Protein AF-A0A7R9IFU7-F1 (afdb_monomer)

Sequence (144 aa):
MFQNIRDIILANRFYVVQTTSIKFSQESARTFYQEHKNKFFYHRLVSFMTSGSVDVHILAREDAVTAWRVLMGPTKVYQAQFSDPNTIRDSPESAAREIALLFPTFDLHVWSQYQEPSFRDGKVELCLNTFVHKLLDTARTIKN

Organism: NCBI:txid61484

Foldseek 3Di:
DDDDVLNVCVVLPKAWAAKDKDADDLVNLCVLCVVCPPPPCSVVSSCVSNVDIDMDTDIDDDVVVVSVDVVVPDPPPDPPDPPDPPPPDDDPVNVVVVCCSVPVPDDPVCCVPPPNVQVVVVQWDQDPVRRHIDGNDPPPPDDD

Secondary structure (DSSP, 8-state):
----HHHHHHHTT-EEEEEEEE---HHHHHHHTGGGTTSTTHHHHHHHHHSS-EEEEEEE-TTHHHHHHHHH-S-TT-------TT-SS--HHHHHHHHHHH-TT--HHHIIIIIHHHHHTT-EEEETTTTEEEE--GGGS---

pLDDT: mean 73.49, std 17.22, range [29.0, 91.19]

InterPro domains:
  IPR034907 Nucleoside diphosphate kinase-like domain [PF00334] (4-89)
  IPR034907 Nucleoside diphosphate kinase-like domain [SM00562] (4-110)
  IPR036850 Nucleoside diphosphate kinase-like domain superfamily [G3DSA:3.30.70.141] (1-124)
  IPR036850 Nucleoside diphosphate kinase-like domain superfamily [SSF54919] (3-113)

Mean predicted aligned error: 10.73 Å

Structure (mmCIF, N/CA/C/O backbone):
data_AF-A0A7R9IFU7-F1
#
_entry.id   AF-A0A7R9IFU7-F1
#
loop_
_atom_site.group_PDB
_atom_site.id
_atom_site.type_symbol
_atom_site.label_atom_id
_atom_site.label_alt_id
_atom_site.label_comp_id
_atom_site.label_asym_id
_atom_site.label_entity_id
_atom_site.label_seq_id
_atom_site.pdbx_PDB_ins_code
_atom_site.Cartn_x
_atom_site.Cartn_y
_atom_site.Cartn_z
_atom_site.occupancy
_atom_site.B_iso_or_equiv
_atom_site.auth_seq_id
_atom_site.auth_comp_id
_atom_site.auth_asym_id
_atom_site.auth_atom_id
_atom_site.pdbx_PDB_model_num
ATOM 1 N N . MET A 1 1 ? -4.854 -25.091 2.558 1.00 38.72 1 MET A N 1
ATOM 2 C CA . MET A 1 1 ? -3.511 -24.522 2.790 1.00 38.72 1 MET A CA 1
ATOM 3 C C . MET A 1 1 ? -3.663 -23.016 2.659 1.00 38.72 1 MET A C 1
ATOM 5 O O . MET A 1 1 ? -4.048 -22.566 1.590 1.00 38.72 1 MET A O 1
ATOM 9 N N . PHE A 1 2 ? -3.554 -22.265 3.755 1.00 37.91 2 PHE A N 1
ATOM 10 C CA . PHE A 1 2 ? -3.748 -20.812 3.727 1.00 37.91 2 PHE A CA 1
ATOM 11 C C . PHE A 1 2 ? -2.630 -20.186 2.880 1.00 37.91 2 PHE A C 1
ATOM 13 O O . PHE A 1 2 ? -1.463 -20.337 3.228 1.00 37.91 2 PHE A O 1
ATOM 20 N N . GLN A 1 3 ? -2.968 -19.566 1.746 1.00 51.41 3 GLN A N 1
ATOM 21 C CA . GLN A 1 3 ? -1.991 -18.840 0.930 1.00 51.41 3 GLN A CA 1
ATOM 22 C C . GLN A 1 3 ? -1.534 -17.592 1.689 1.00 51.41 3 GLN A C 1
ATOM 24 O O . GLN A 1 3 ? -2.365 -16.855 2.224 1.00 51.41 3 GLN A O 1
ATOM 29 N N . ASN A 1 4 ? -0.222 -17.359 1.747 1.00 79.94 4 ASN A N 1
ATOM 30 C CA . ASN A 1 4 ? 0.317 -16.123 2.298 1.00 79.94 4 ASN A CA 1
ATOM 31 C C . ASN A 1 4 ? -0.032 -14.969 1.341 1.00 79.94 4 ASN A C 1
ATOM 33 O O . ASN A 1 4 ? 0.024 -15.126 0.123 1.00 79.94 4 ASN A O 1
ATOM 37 N N . ILE A 1 5 ? -0.369 -13.794 1.876 1.00 83.62 5 ILE A N 1
ATOM 38 C CA . ILE A 1 5 ? -0.647 -12.581 1.085 1.00 83.62 5 ILE A CA 1
ATOM 39 C C . ILE A 1 5 ? 0.514 -12.273 0.130 1.00 83.62 5 ILE A C 1
ATOM 41 O O . ILE A 1 5 ? 0.295 -11.870 -1.010 1.00 83.62 5 ILE A O 1
ATOM 45 N N . ARG A 1 6 ? 1.749 -12.539 0.566 1.00 86.50 6 ARG A N 1
ATOM 46 C CA . ARG A 1 6 ? 2.957 -12.393 -0.252 1.00 86.50 6 ARG A CA 1
ATOM 47 C C . ARG A 1 6 ? 2.937 -13.272 -1.504 1.00 86.50 6 ARG A C 1
ATOM 49 O O . ARG A 1 6 ? 3.276 -12.790 -2.580 1.00 86.50 6 ARG A O 1
ATOM 56 N N . ASP A 1 7 ? 2.463 -14.508 -1.394 1.00 86.75 7 ASP A N 1
ATOM 57 C CA . ASP A 1 7 ? 2.363 -15.420 -2.537 1.00 86.75 7 ASP A CA 1
ATOM 58 C C . ASP A 1 7 ? 1.289 -14.946 -3.521 1.00 86.75 7 ASP A C 1
ATOM 60 O O . ASP A 1 7 ? 1.489 -15.001 -4.732 1.00 86.75 7 ASP A O 1
ATOM 64 N N . ILE A 1 8 ? 0.173 -14.412 -3.008 1.00 87.31 8 ILE A N 1
ATOM 65 C CA . ILE A 1 8 ? -0.907 -13.843 -3.829 1.00 87.31 8 ILE A CA 1
ATOM 66 C C . ILE A 1 8 ? -0.401 -12.632 -4.619 1.00 87.31 8 ILE A C 1
ATOM 68 O O . ILE A 1 8 ? -0.687 -12.520 -5.812 1.00 87.31 8 ILE A O 1
ATOM 72 N N . ILE A 1 9 ? 0.366 -11.746 -3.980 1.00 89.81 9 ILE A N 1
ATOM 73 C CA . ILE A 1 9 ? 0.986 -10.578 -4.625 1.00 89.81 9 ILE A CA 1
ATOM 74 C C . ILE A 1 9 ? 1.861 -11.030 -5.803 1.00 89.81 9 ILE A C 1
ATOM 76 O O . ILE A 1 9 ? 1.669 -10.561 -6.929 1.00 89.81 9 ILE A O 1
ATOM 80 N N . LEU A 1 10 ? 2.769 -11.983 -5.569 1.00 88.88 10 LEU A N 1
ATOM 81 C CA . LEU A 1 10 ? 3.685 -12.473 -6.603 1.00 88.88 10 LEU A CA 1
ATOM 82 C C . LEU A 1 10 ? 2.955 -13.219 -7.727 1.00 88.88 10 LEU A C 1
ATOM 84 O O . LEU A 1 10 ? 3.211 -12.964 -8.904 1.00 88.88 10 LEU A O 1
ATOM 88 N N . ALA A 1 11 ? 1.997 -14.085 -7.388 1.00 89.00 11 ALA A N 1
ATOM 89 C CA . ALA A 1 11 ? 1.207 -14.835 -8.365 1.00 89.00 11 ALA A CA 1
ATOM 90 C C . ALA A 1 11 ? 0.396 -13.920 -9.300 1.00 89.00 11 ALA A C 1
ATOM 92 O O . ALA A 1 11 ? 0.152 -14.271 -10.453 1.00 89.00 11 ALA A O 1
ATOM 93 N N . ASN A 1 12 ? 0.018 -12.729 -8.827 1.00 88.31 12 ASN A N 1
ATOM 94 C CA . ASN A 1 12 ? -0.744 -11.742 -9.592 1.00 88.31 12 ASN A CA 1
ATOM 95 C C . ASN A 1 12 ? 0.118 -10.650 -10.239 1.00 88.31 12 ASN A C 1
ATOM 97 O O . ASN A 1 12 ? -0.420 -9.62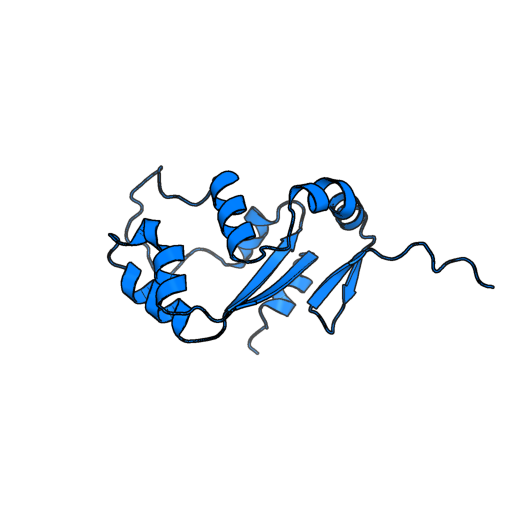7 -10.680 1.00 88.31 12 ASN A O 1
ATOM 101 N N . ARG A 1 13 ? 1.435 -10.884 -10.333 1.00 89.75 13 ARG A N 1
ATOM 102 C CA . ARG A 1 13 ? 2.402 -10.014 -11.022 1.00 89.75 13 ARG A CA 1
ATOM 103 C C . ARG A 1 13 ? 2.426 -8.587 -10.478 1.00 89.75 13 ARG A C 1
ATOM 105 O O . ARG A 1 13 ? 2.603 -7.632 -11.229 1.00 89.75 13 ARG A O 1
ATOM 112 N N . PHE A 1 14 ? 2.228 -8.439 -9.173 1.00 90.00 14 PHE A N 1
ATOM 113 C CA . PHE A 1 14 ? 2.526 -7.182 -8.508 1.00 90.00 14 PHE A CA 1
ATOM 114 C C . PHE A 1 14 ? 4.013 -7.112 -8.206 1.00 90.00 14 PHE A C 1
ATOM 116 O O . PHE A 1 14 ? 4.589 -8.023 -7.604 1.00 90.00 14 PHE A O 1
ATOM 123 N N . TYR A 1 15 ? 4.617 -5.991 -8.564 1.00 91.19 15 TYR A N 1
ATOM 124 C CA . TYR A 1 15 ? 5.909 -5.620 -8.035 1.00 91.19 15 TYR A CA 1
ATOM 125 C C . TYR A 1 15 ? 5.737 -5.038 -6.639 1.00 91.19 15 TYR A C 1
ATOM 127 O O . TYR A 1 15 ? 4.808 -4.283 -6.361 1.00 91.19 15 TYR A O 1
ATOM 135 N N . VAL A 1 16 ? 6.660 -5.382 -5.755 1.00 91.06 16 VAL A N 1
ATOM 136 C CA . VAL A 1 16 ? 6.705 -4.863 -4.387 1.00 91.06 16 VAL A CA 1
ATOM 137 C C . VAL A 1 16 ? 7.799 -3.817 -4.338 1.00 91.06 16 VAL A C 1
ATOM 139 O O . VAL A 1 16 ? 8.972 -4.169 -4.390 1.00 91.06 16 VAL A O 1
ATOM 142 N N . VAL A 1 17 ? 7.424 -2.546 -4.279 1.00 88.50 17 VAL A N 1
ATOM 143 C CA . VAL A 1 17 ? 8.362 -1.415 -4.294 1.00 88.50 17 VAL A CA 1
ATOM 144 C C . VAL A 1 17 ? 9.016 -1.237 -2.932 1.00 88.50 17 VAL A C 1
ATOM 146 O O . VAL A 1 17 ? 10.218 -1.013 -2.831 1.00 88.50 17 VAL A O 1
ATOM 149 N N . GLN A 1 18 ? 8.224 -1.358 -1.871 1.00 86.88 18 GLN A N 1
ATOM 150 C CA . GLN A 1 18 ? 8.713 -1.240 -0.509 1.00 86.88 18 GLN A CA 1
ATOM 151 C C . GLN A 1 18 ? 7.817 -2.024 0.438 1.00 86.88 18 GLN A C 1
ATOM 153 O O . GLN A 1 18 ? 6.611 -2.137 0.229 1.00 86.88 18 GLN A O 1
ATOM 158 N N . THR A 1 19 ? 8.423 -2.547 1.495 1.00 86.62 19 THR A N 1
ATOM 159 C CA . THR A 1 19 ? 7.737 -3.254 2.571 1.00 86.62 19 THR A CA 1
ATOM 160 C C . THR A 1 19 ? 8.210 -2.684 3.898 1.00 86.62 19 THR A C 1
ATOM 162 O O . THR A 1 19 ? 9.402 -2.428 4.071 1.00 86.62 19 THR A O 1
ATOM 165 N N . THR A 1 20 ? 7.294 -2.509 4.842 1.00 83.56 20 THR A N 1
ATOM 166 C CA . THR A 1 20 ? 7.613 -2.201 6.238 1.00 83.56 20 THR A CA 1
ATOM 167 C C . THR A 1 20 ? 6.652 -2.939 7.162 1.00 83.56 20 THR A C 1
ATOM 169 O O . THR A 1 20 ? 5.537 -3.268 6.765 1.00 83.56 20 THR A O 1
ATOM 172 N N . SER A 1 21 ? 7.082 -3.206 8.391 1.00 85.06 21 SER A N 1
ATOM 173 C CA . SER A 1 21 ? 6.211 -3.731 9.440 1.00 85.06 21 SER A CA 1
ATOM 174 C C . SER A 1 21 ? 6.118 -2.681 10.531 1.00 85.06 21 SER A C 1
ATOM 176 O O . SER A 1 21 ? 7.131 -2.278 11.105 1.00 85.06 21 SER A O 1
ATOM 178 N N . ILE A 1 22 ? 4.907 -2.204 10.787 1.00 83.44 22 ILE A N 1
ATOM 179 C CA . ILE A 1 22 ? 4.648 -1.152 11.765 1.00 83.44 22 ILE A CA 1
ATOM 180 C C . ILE A 1 22 ? 3.807 -1.696 12.903 1.00 83.44 22 ILE A C 1
ATOM 182 O O . ILE A 1 22 ? 2.893 -2.495 12.715 1.00 83.44 22 ILE A O 1
ATOM 186 N N . LYS A 1 23 ? 4.092 -1.222 14.110 1.00 85.88 23 LYS A N 1
ATOM 187 C CA . LYS A 1 23 ? 3.254 -1.474 15.274 1.00 85.88 23 LYS A CA 1
ATOM 188 C C . LYS A 1 23 ? 2.641 -0.155 15.701 1.00 85.88 23 LYS A C 1
ATOM 190 O O . LYS A 1 23 ? 3.341 0.716 16.216 1.00 85.88 23 LYS A O 1
ATOM 195 N N . PHE A 1 24 ? 1.344 0.002 15.468 1.00 81.94 24 PHE A N 1
ATOM 196 C CA . PHE A 1 24 ? 0.660 1.222 15.868 1.00 81.94 24 PHE A CA 1
ATOM 197 C C . PHE A 1 24 ? 0.571 1.307 17.390 1.00 81.94 24 PHE A C 1
ATOM 199 O O . PHE A 1 24 ? 0.075 0.395 18.055 1.00 81.94 24 PHE A O 1
ATOM 206 N N . SER A 1 25 ? 0.999 2.444 17.939 1.00 86.50 25 SER A N 1
ATOM 207 C CA . SER A 1 25 ? 0.562 2.846 19.271 1.00 86.50 25 SER A CA 1
ATOM 208 C C . SER A 1 25 ? -0.904 3.283 19.212 1.00 86.50 25 SER A C 1
ATOM 210 O O . SER A 1 25 ? -1.415 3.679 18.158 1.00 86.50 25 SER A O 1
ATOM 212 N N . GLN A 1 26 ? -1.592 3.244 20.351 1.00 84.75 26 GLN A N 1
ATOM 213 C CA . GLN A 1 26 ?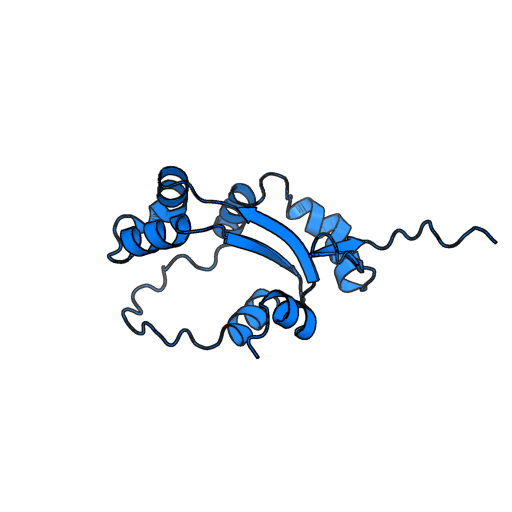 -2.980 3.693 20.418 1.00 84.75 26 GLN A CA 1
ATOM 214 C C . GLN A 1 26 ? -3.129 5.171 20.041 1.00 84.75 26 GLN A C 1
ATOM 216 O O . GLN A 1 26 ? -4.122 5.549 19.428 1.00 84.75 26 GLN A O 1
ATOM 221 N N . GLU A 1 27 ? -2.139 5.996 20.369 1.00 86.56 27 GLU A N 1
ATOM 222 C CA . GLU A 1 27 ? -2.111 7.408 20.003 1.00 86.56 27 GLU A CA 1
ATOM 223 C C . GLU A 1 27 ? -1.901 7.588 18.495 1.00 86.56 27 GLU A C 1
ATOM 225 O O . GLU A 1 27 ? -2.721 8.227 17.840 1.00 86.56 27 GLU A O 1
ATOM 230 N N . SER A 1 28 ? -0.895 6.925 17.916 1.00 82.94 28 SER A N 1
ATOM 231 C CA . SER A 1 28 ? -0.606 6.994 16.478 1.00 82.94 28 SER A CA 1
ATOM 232 C C . SER A 1 28 ? -1.783 6.505 15.628 1.00 82.94 28 SER A C 1
ATOM 234 O O . SER A 1 28 ? -2.120 7.139 14.633 1.00 82.94 28 SER A O 1
ATOM 236 N N . ALA A 1 29 ? -2.456 5.421 16.033 1.00 84.38 29 ALA A N 1
ATOM 237 C CA . ALA A 1 29 ? -3.649 4.930 15.340 1.00 84.38 29 ALA A CA 1
ATOM 238 C C . ALA A 1 29 ? -4.823 5.918 15.423 1.00 84.38 29 ALA A C 1
ATOM 240 O O . ALA A 1 29 ? -5.546 6.094 14.445 1.00 84.38 29 ALA A O 1
ATOM 241 N N . ARG A 1 30 ? -5.026 6.583 16.567 1.00 84.94 30 ARG A N 1
ATOM 242 C CA . ARG A 1 30 ? -6.082 7.600 16.717 1.00 84.94 30 ARG A CA 1
ATOM 243 C C . ARG A 1 30 ? -5.825 8.818 15.840 1.00 84.94 30 ARG A C 1
ATOM 245 O O . ARG A 1 30 ? -6.767 9.310 15.228 1.00 84.94 30 ARG A O 1
ATOM 252 N N . THR A 1 31 ? -4.577 9.275 15.765 1.00 84.44 31 THR A N 1
ATOM 253 C CA . THR A 1 31 ? -4.176 10.370 14.874 1.00 84.44 31 THR A CA 1
ATOM 254 C C . THR A 1 31 ? -4.365 9.972 13.413 1.00 84.44 31 THR A C 1
ATOM 256 O O . THR A 1 31 ? -4.963 10.722 12.650 1.00 84.44 31 THR A O 1
ATOM 259 N N . PHE A 1 32 ? -3.943 8.761 13.039 1.00 79.12 32 PHE A N 1
ATOM 260 C CA . PHE A 1 32 ? -4.099 8.247 11.676 1.00 79.12 32 PHE A CA 1
ATOM 261 C C . PHE A 1 32 ? -5.573 8.165 11.252 1.00 79.12 32 PHE A C 1
ATOM 263 O O . PHE A 1 32 ? -5.937 8.606 10.170 1.00 79.12 32 PHE A O 1
ATOM 270 N N . TYR A 1 33 ? -6.452 7.679 12.132 1.00 80.62 33 TYR A N 1
ATOM 271 C CA . TYR A 1 33 ? -7.890 7.572 11.8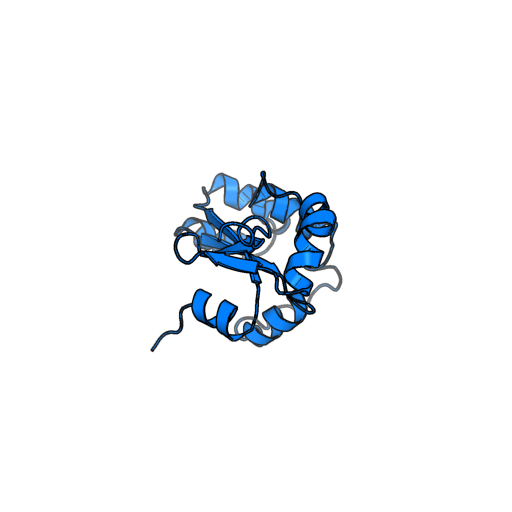62 1.00 80.62 33 TYR A CA 1
ATOM 272 C C . TYR A 1 33 ? -8.706 8.765 12.369 1.00 80.62 33 TYR A C 1
ATOM 274 O O . TYR A 1 33 ? -9.919 8.642 12.560 1.00 80.62 33 TYR A O 1
ATOM 282 N N . GLN A 1 34 ? -8.084 9.923 12.602 1.00 82.25 34 GLN A N 1
ATOM 283 C CA . GLN A 1 34 ? -8.764 11.079 13.188 1.00 82.25 34 GLN A CA 1
ATOM 284 C C . GLN A 1 34 ? -9.960 11.536 12.341 1.00 82.25 34 GLN A C 1
ATOM 286 O O . GLN A 1 34 ? -11.008 11.880 12.893 1.00 82.25 34 GLN A O 1
ATOM 291 N N . GLU A 1 35 ? -9.856 11.447 11.012 1.00 77.19 35 GLU A N 1
ATOM 292 C CA . GLU A 1 35 ? -10.949 11.734 10.067 1.00 77.19 35 GLU A CA 1
ATOM 293 C C . GLU A 1 35 ? -12.166 10.806 10.245 1.00 77.19 35 GLU A C 1
ATOM 295 O O . GLU A 1 35 ? -13.253 11.056 9.723 1.00 77.19 35 GLU A O 1
ATOM 300 N N . HIS A 1 36 ? -12.015 9.711 10.987 1.00 80.38 36 HIS A N 1
ATOM 301 C CA . HIS A 1 36 ? -13.075 8.756 11.291 1.00 80.38 36 HIS A CA 1
ATOM 302 C C . HIS A 1 36 ? -13.529 8.799 12.750 1.00 80.38 36 HIS A C 1
ATOM 304 O O . HIS A 1 36 ? -14.391 8.003 13.111 1.00 80.38 36 HIS A O 1
ATOM 310 N N . LYS A 1 37 ? -13.033 9.731 13.577 1.00 79.25 37 LYS A N 1
ATOM 311 C CA . LYS A 1 37 ? -13.321 9.803 15.023 1.00 79.25 37 LYS A CA 1
ATOM 312 C C . LYS A 1 37 ? -14.815 9.757 15.373 1.00 79.25 37 LYS A C 1
ATOM 314 O O . LYS A 1 37 ? -15.182 9.177 16.389 1.00 79.25 37 LYS A O 1
ATOM 319 N N . ASN A 1 38 ? -15.671 10.333 14.527 1.00 81.88 38 ASN A N 1
ATOM 320 C CA . ASN A 1 38 ? -17.119 10.404 14.755 1.00 81.88 38 ASN A CA 1
ATOM 321 C C . ASN A 1 38 ? -17.900 9.200 14.192 1.00 81.88 38 ASN A C 1
ATOM 323 O O . ASN A 1 38 ? -19.124 9.161 14.294 1.00 81.88 38 ASN A O 1
ATOM 327 N N . LYS A 1 39 ? -17.228 8.220 13.575 1.00 82.62 39 LYS A N 1
ATOM 328 C CA . LYS A 1 39 ? -17.876 7.034 12.999 1.00 82.62 39 LYS A CA 1
ATOM 329 C C . LYS A 1 39 ? -17.983 5.920 14.039 1.00 82.62 39 LYS A C 1
ATOM 331 O O . LYS A 1 39 ? -17.042 5.656 14.783 1.00 82.62 39 LYS A O 1
ATOM 336 N N . PHE A 1 40 ? -19.104 5.197 14.036 1.00 80.81 40 PHE A N 1
ATOM 337 C CA . PHE A 1 40 ? -19.406 4.141 15.017 1.00 80.81 40 PHE A CA 1
ATOM 338 C C . PHE A 1 40 ? -18.353 3.014 15.080 1.00 80.81 40 PHE A C 1
ATOM 340 O O . PHE A 1 40 ? -18.207 2.355 16.106 1.00 80.81 40 PHE A O 1
ATOM 347 N N . PHE A 1 41 ? -17.597 2.790 14.001 1.00 78.38 41 PHE A N 1
ATOM 348 C CA . PHE A 1 41 ? -16.559 1.757 13.922 1.00 78.38 41 PHE A CA 1
ATOM 349 C C . PHE A 1 41 ? -15.160 2.224 14.359 1.00 78.38 41 PHE A C 1
ATOM 351 O O . PHE A 1 41 ? -14.247 1.401 14.427 1.00 78.38 41 PHE A O 1
ATOM 358 N N . TYR A 1 42 ? -14.970 3.508 14.676 1.00 80.75 42 TYR A N 1
ATOM 359 C CA . TYR A 1 42 ? -13.660 4.105 14.965 1.00 80.75 42 TYR A CA 1
ATOM 360 C C . TYR A 1 42 ? -12.881 3.376 16.062 1.00 80.75 42 TYR A C 1
ATOM 362 O O . TYR A 1 42 ? -11.748 2.950 15.854 1.00 80.75 42 TYR A O 1
ATOM 370 N N . HIS A 1 43 ? -13.500 3.172 17.227 1.00 82.44 43 HIS A N 1
ATOM 371 C CA . HIS A 1 43 ? -12.832 2.530 18.359 1.00 82.44 43 HIS A CA 1
ATOM 372 C C . HIS A 1 43 ? -12.433 1.084 18.058 1.00 82.44 43 HIS A C 1
ATOM 374 O O . HIS A 1 43 ? -11.355 0.646 18.461 1.00 82.44 43 HIS A O 1
ATOM 380 N N . ARG A 1 44 ? -13.269 0.361 17.303 1.00 83.81 44 ARG A N 1
ATOM 381 C CA . ARG A 1 44 ? -12.972 -1.008 16.872 1.00 83.81 44 ARG A CA 1
ATOM 382 C C . ARG A 1 44 ? -11.804 -1.034 15.887 1.00 83.81 44 ARG A C 1
ATOM 384 O O . ARG A 1 44 ? -10.936 -1.890 16.020 1.00 83.81 44 ARG A O 1
ATOM 391 N N . LEU A 1 45 ? -11.758 -0.084 14.954 1.00 81.06 45 LEU A N 1
ATOM 392 C CA . LEU A 1 45 ? -10.678 0.052 13.978 1.00 81.06 45 LEU A CA 1
ATOM 393 C C . LEU A 1 45 ? -9.341 0.377 14.653 1.00 81.06 45 LEU A C 1
ATOM 395 O O . LEU A 1 45 ? -8.353 -0.305 14.404 1.00 81.06 45 LEU A O 1
ATOM 399 N N . VAL A 1 46 ? -9.325 1.351 15.568 1.00 83.62 46 VAL A N 1
ATOM 400 C CA . VAL A 1 46 ? -8.130 1.688 16.358 1.00 83.62 46 VAL A CA 1
ATOM 401 C C . VAL A 1 46 ? -7.666 0.476 17.162 1.00 83.62 46 VAL A C 1
ATOM 403 O O . VAL A 1 46 ? -6.497 0.118 17.091 1.00 83.62 46 VAL A O 1
ATOM 406 N N . SER A 1 47 ? -8.577 -0.193 17.879 1.00 84.00 47 SER A N 1
ATOM 407 C CA . SER A 1 47 ? -8.231 -1.369 18.686 1.00 84.00 47 SER A CA 1
ATOM 408 C C . SER A 1 47 ? -7.627 -2.490 17.841 1.00 84.00 47 SER A C 1
ATOM 410 O O . SER A 1 47 ? -6.646 -3.100 18.261 1.00 84.00 47 SER A O 1
ATOM 412 N N . PHE A 1 48 ? -8.191 -2.746 16.658 1.00 81.69 48 PHE A N 1
ATOM 413 C CA . PHE A 1 48 ? -7.697 -3.759 15.728 1.00 81.69 48 PHE A CA 1
ATOM 414 C C . PHE A 1 48 ? -6.303 -3.413 15.197 1.00 81.69 48 PHE A C 1
ATOM 416 O O . PHE A 1 48 ? -5.398 -4.238 15.222 1.00 81.69 48 PHE A O 1
ATOM 423 N N . MET A 1 49 ? -6.088 -2.165 14.788 1.00 82.31 49 MET A N 1
ATOM 424 C CA . MET A 1 49 ? -4.793 -1.732 14.256 1.00 82.31 49 MET A CA 1
ATOM 425 C C . MET A 1 49 ? -3.688 -1.722 15.319 1.00 82.31 49 MET A C 1
ATOM 427 O O . MET A 1 49 ? -2.513 -1.832 14.987 1.00 82.31 49 MET A O 1
ATOM 431 N N . THR A 1 50 ? -4.057 -1.632 16.599 1.00 86.62 50 THR A N 1
ATOM 432 C CA . THR A 1 50 ? -3.120 -1.690 17.732 1.00 86.62 50 THR A CA 1
ATOM 433 C C . THR A 1 50 ? -2.914 -3.095 18.302 1.00 86.62 50 THR A C 1
ATOM 435 O O . THR A 1 50 ? -2.050 -3.275 19.159 1.00 86.62 50 THR A O 1
ATOM 438 N N . SER A 1 51 ? -3.695 -4.099 17.877 1.00 85.38 51 SER A N 1
ATOM 439 C CA . SER A 1 51 ? -3.637 -5.441 18.481 1.00 85.38 51 SER A CA 1
ATOM 440 C C . SER A 1 51 ? -2.425 -6.264 18.044 1.00 85.38 51 SER A C 1
ATOM 44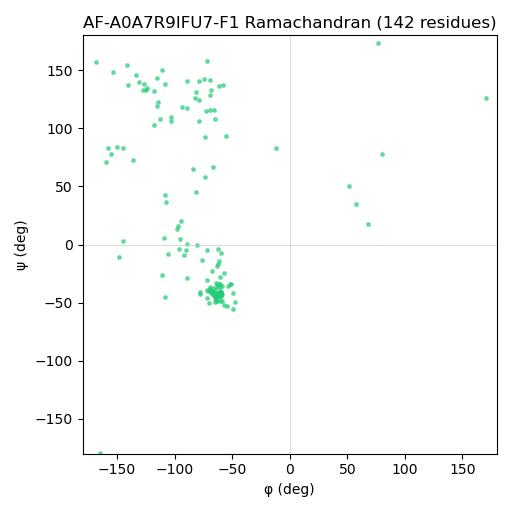2 O O . SER A 1 51 ? -2.135 -7.293 18.648 1.00 85.38 51 SER A O 1
ATOM 444 N N . GLY A 1 52 ? -1.711 -5.834 17.006 1.00 82.75 52 GLY A N 1
ATOM 445 C CA . GLY A 1 52 ? -0.556 -6.547 16.478 1.00 82.75 52 GLY A CA 1
ATOM 446 C C . GLY A 1 52 ? 0.292 -5.678 15.560 1.00 82.75 52 GLY A C 1
ATOM 447 O O . GLY A 1 52 ? 0.010 -4.498 15.358 1.00 82.75 52 GLY A O 1
ATOM 448 N N . SER A 1 53 ? 1.353 -6.276 15.026 1.00 83.25 53 SER A N 1
ATOM 449 C CA . SER A 1 53 ? 2.122 -5.664 13.944 1.00 83.25 53 SER A CA 1
ATOM 450 C C . SER A 1 53 ? 1.341 -5.761 12.637 1.00 83.25 53 SER A C 1
ATOM 452 O O . SER A 1 53 ? 0.677 -6.765 12.373 1.00 83.25 53 SER A O 1
ATOM 454 N N . VAL A 1 54 ? 1.436 -4.717 11.827 1.00 83.38 54 VAL A N 1
ATOM 455 C CA . VAL A 1 54 ? 0.807 -4.612 10.516 1.00 83.38 54 VAL A CA 1
ATOM 456 C C . VAL A 1 54 ? 1.911 -4.551 9.474 1.00 83.38 54 VAL A C 1
ATOM 458 O O . VAL A 1 54 ? 2.757 -3.658 9.514 1.00 83.38 54 VAL A O 1
ATOM 461 N N . ASP A 1 55 ? 1.885 -5.490 8.536 1.00 83.06 55 ASP A N 1
ATOM 462 C CA . ASP A 1 55 ? 2.744 -5.439 7.358 1.00 83.06 55 ASP A CA 1
ATOM 463 C C . ASP A 1 55 ? 2.111 -4.515 6.314 1.00 83.06 55 ASP A C 1
ATOM 465 O O . ASP A 1 55 ? 0.946 -4.668 5.938 1.00 83.06 55 ASP A O 1
ATOM 469 N N . VAL A 1 56 ? 2.890 -3.541 5.857 1.00 84.56 56 VAL A N 1
ATOM 470 C CA . VAL A 1 56 ? 2.493 -2.549 4.861 1.00 84.56 56 VAL A CA 1
ATOM 471 C C . VAL A 1 56 ? 3.386 -2.710 3.638 1.00 84.56 56 VAL A C 1
ATOM 473 O O . VAL A 1 56 ? 4.612 -2.773 3.748 1.00 84.5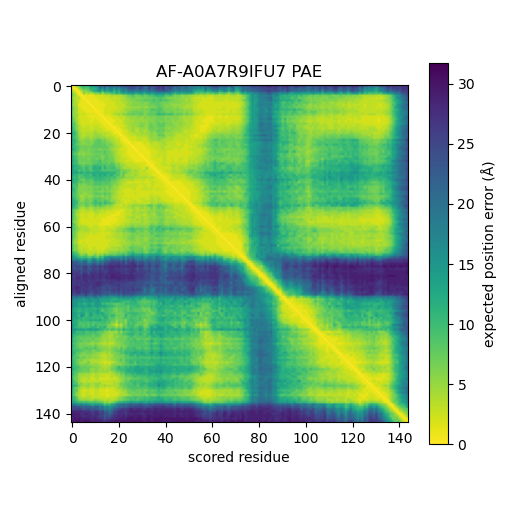6 56 VAL A O 1
ATOM 476 N N . HIS A 1 57 ? 2.762 -2.751 2.464 1.00 85.44 57 HIS A N 1
ATOM 477 C CA . HIS A 1 57 ? 3.435 -2.940 1.185 1.00 85.44 57 HIS A CA 1
ATOM 478 C C . HIS A 1 57 ? 3.039 -1.832 0.207 1.00 85.44 57 HIS A C 1
ATOM 480 O O . HIS A 1 57 ? 1.853 -1.564 0.025 1.00 85.44 57 HIS A O 1
ATOM 486 N N . ILE A 1 58 ? 4.025 -1.235 -0.461 1.00 86.06 58 ILE A N 1
ATOM 487 C CA . ILE A 1 58 ? 3.813 -0.415 -1.656 1.00 86.06 58 ILE A CA 1
ATOM 488 C C . ILE A 1 58 ? 3.889 -1.351 -2.857 1.00 86.06 58 ILE A C 1
ATOM 490 O O . ILE A 1 58 ? 4.924 -1.978 -3.101 1.00 86.06 58 ILE A O 1
ATOM 494 N N . LEU A 1 59 ? 2.784 -1.456 -3.591 1.00 87.88 59 LEU A N 1
ATOM 495 C CA . LEU A 1 59 ? 2.656 -2.337 -4.746 1.00 87.88 59 LEU A CA 1
ATOM 496 C C . LEU A 1 59 ? 2.621 -1.522 -6.040 1.00 87.88 59 LEU A C 1
ATOM 498 O O . LEU A 1 59 ? 1.934 -0.506 -6.114 1.00 87.88 59 LEU A O 1
ATOM 502 N N . ALA A 1 60 ? 3.316 -2.005 -7.065 1.00 86.94 60 ALA A N 1
ATOM 503 C CA . ALA A 1 60 ? 3.331 -1.427 -8.401 1.00 86.94 60 ALA A CA 1
ATOM 504 C C . ALA A 1 60 ? 2.942 -2.475 -9.447 1.00 86.94 60 ALA A C 1
ATOM 506 O O . ALA A 1 60 ? 3.416 -3.609 -9.435 1.00 86.94 60 ALA A O 1
ATOM 507 N N . ARG A 1 61 ? 2.046 -2.087 -10.347 1.00 85.94 61 ARG A N 1
ATOM 508 C CA . ARG A 1 61 ? 1.548 -2.853 -11.493 1.00 85.94 61 ARG A CA 1
ATOM 509 C C . ARG A 1 61 ? 0.769 -1.876 -12.371 1.00 85.94 61 ARG A C 1
ATOM 511 O O . ARG A 1 61 ? 0.288 -0.870 -11.857 1.00 85.94 61 ARG A O 1
ATOM 518 N N . GLU A 1 62 ? 0.617 -2.186 -13.655 1.00 82.12 62 GLU A N 1
ATOM 519 C CA . GLU A 1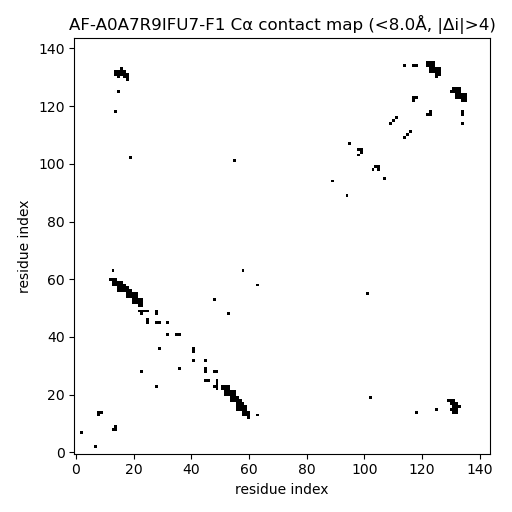 62 ? -0.120 -1.330 -14.586 1.00 82.12 62 GLU A CA 1
ATOM 520 C C . GLU A 1 62 ? -1.495 -0.909 -14.062 1.00 82.12 62 GLU A C 1
ATOM 522 O O . GLU A 1 62 ? -1.750 0.254 -13.891 1.00 82.12 62 GLU A O 1
ATOM 527 N N . ASP A 1 63 ? -2.384 -1.783 -13.679 1.00 82.19 63 ASP A N 1
ATOM 528 C CA . ASP A 1 63 ? -3.723 -1.453 -13.195 1.00 82.19 63 ASP A CA 1
ATOM 529 C C . ASP A 1 63 ? -3.829 -1.680 -11.679 1.00 82.19 63 ASP A C 1
ATOM 531 O O . ASP A 1 63 ? -4.851 -2.165 -11.188 1.00 82.19 63 ASP A O 1
ATOM 535 N N . ALA A 1 64 ? -2.751 -1.387 -10.934 1.00 80.25 64 ALA A N 1
ATOM 536 C CA . ALA A 1 64 ? -2.512 -1.893 -9.576 1.00 80.25 64 ALA A CA 1
ATOM 537 C C . ALA A 1 64 ? -3.718 -1.769 -8.633 1.00 80.25 64 ALA A C 1
ATOM 539 O O . ALA A 1 64 ? -4.102 -2.751 -7.999 1.00 80.25 64 ALA A O 1
ATOM 540 N N . VAL A 1 65 ? -4.338 -0.587 -8.560 1.00 77.19 65 VAL A N 1
ATOM 541 C CA . VAL A 1 65 ? -5.476 -0.332 -7.660 1.00 77.19 65 VAL A CA 1
ATOM 542 C C . VAL A 1 65 ? -6.674 -1.206 -8.028 1.00 77.19 65 VAL A C 1
ATOM 544 O O . VAL A 1 65 ? -7.254 -1.866 -7.164 1.00 77.19 65 VAL A O 1
ATOM 547 N N . THR A 1 66 ? -7.035 -1.244 -9.311 1.00 79.19 66 THR A N 1
ATOM 548 C CA . THR A 1 66 ? -8.167 -2.029 -9.816 1.00 79.19 66 THR A CA 1
ATOM 549 C C . THR A 1 66 ? -7.921 -3.520 -9.625 1.00 79.19 66 THR A C 1
ATOM 551 O O . THR A 1 66 ? -8.758 -4.212 -9.045 1.00 79.19 66 THR A O 1
ATOM 554 N N . ALA A 1 67 ? -6.751 -4.010 -10.036 1.00 81.75 67 ALA A N 1
ATOM 555 C CA . ALA A 1 67 ? -6.369 -5.408 -9.890 1.00 81.75 67 ALA A CA 1
ATOM 556 C C . ALA A 1 67 ? -6.362 -5.850 -8.418 1.00 81.75 67 ALA A C 1
ATOM 558 O O . ALA A 1 67 ? -6.881 -6.918 -8.088 1.00 81.75 67 ALA A O 1
ATOM 559 N N . TRP A 1 68 ? -5.839 -5.014 -7.515 1.00 82.81 68 TRP A N 1
ATOM 560 C CA . TRP A 1 68 ? -5.808 -5.318 -6.085 1.00 82.81 68 TRP A CA 1
ATOM 561 C C . TRP A 1 68 ? -7.217 -5.376 -5.486 1.00 82.81 68 TRP A C 1
ATOM 563 O O . TRP A 1 68 ? -7.534 -6.289 -4.723 1.00 82.81 68 TRP A O 1
ATOM 573 N N . ARG A 1 69 ? -8.104 -4.452 -5.881 1.00 79.56 69 ARG A N 1
ATOM 574 C CA . ARG A 1 69 ? -9.518 -4.453 -5.465 1.00 79.56 69 ARG A CA 1
ATOM 575 C C . ARG A 1 69 ? -10.248 -5.718 -5.920 1.00 79.56 69 ARG A C 1
ATOM 577 O O . ARG A 1 69 ? -10.991 -6.294 -5.130 1.00 79.56 69 ARG A O 1
ATOM 584 N N . VAL A 1 70 ? -10.012 -6.172 -7.151 1.00 81.94 70 VAL A N 1
ATOM 585 C CA . VAL A 1 70 ? -10.587 -7.428 -7.661 1.00 81.94 70 VAL A CA 1
ATOM 586 C C . VAL A 1 70 ? -10.097 -8.628 -6.846 1.00 81.94 70 VAL A C 1
ATOM 588 O O . VAL A 1 70 ? -10.903 -9.484 -6.486 1.00 81.94 70 VAL A O 1
ATOM 591 N N . LEU A 1 71 ? -8.808 -8.667 -6.493 1.00 80.81 71 LEU A N 1
ATOM 592 C CA . LEU A 1 71 ? -8.214 -9.764 -5.718 1.00 80.81 71 LEU A CA 1
ATOM 593 C C . LEU A 1 71 ? -8.680 -9.829 -4.267 1.00 80.81 71 LEU A C 1
ATOM 595 O O . LEU A 1 71 ? -8.883 -10.923 -3.747 1.00 80.81 71 LEU A O 1
ATOM 599 N N . MET A 1 72 ? -8.890 -8.680 -3.619 1.00 76.06 72 MET A N 1
ATOM 600 C CA . MET A 1 72 ? -9.507 -8.638 -2.287 1.00 76.06 72 MET A CA 1
ATOM 601 C C . MET A 1 72 ? -10.951 -9.164 -2.298 1.00 76.06 72 MET A C 1
ATOM 603 O O . MET A 1 72 ? -11.487 -9.531 -1.252 1.00 76.06 72 MET A O 1
ATOM 607 N N . GLY A 1 73 ? -11.571 -9.225 -3.479 1.00 64.06 73 GLY A N 1
ATOM 608 C CA . GLY A 1 73 ? -12.943 -9.653 -3.663 1.00 64.06 73 GLY A CA 1
ATOM 609 C C . GLY A 1 73 ? -13.957 -8.581 -3.252 1.00 64.06 73 GLY A C 1
ATOM 610 O O . GLY A 1 73 ? -13.610 -7.525 -2.711 1.00 64.06 73 GLY A O 1
ATOM 611 N N . PRO A 1 74 ? -15.254 -8.830 -3.509 1.00 54.88 74 PRO A N 1
ATOM 612 C CA . PRO A 1 74 ? -16.307 -7.947 -3.034 1.00 54.88 74 PRO A CA 1
ATOM 613 C C . PRO A 1 74 ? -16.218 -7.857 -1.511 1.00 54.88 74 PRO A C 1
ATOM 615 O O . PRO A 1 74 ? -16.039 -8.877 -0.846 1.00 54.88 74 PRO A O 1
ATOM 618 N N . THR A 1 75 ? -16.367 -6.654 -0.954 1.00 49.53 75 THR A N 1
ATOM 619 C CA . THR A 1 75 ? -16.337 -6.390 0.495 1.00 49.53 75 THR A CA 1
ATOM 620 C C . THR A 1 75 ? -17.551 -7.030 1.194 1.00 49.53 75 THR A C 1
ATOM 622 O O . THR A 1 75 ? -18.461 -6.359 1.674 1.00 49.53 75 THR A O 1
ATOM 625 N N . LYS A 1 76 ? -17.620 -8.363 1.219 1.00 40.19 76 LYS A N 1
ATOM 626 C CA . LYS A 1 76 ? -18.722 -9.165 1.760 1.00 40.19 76 LYS A CA 1
ATOM 627 C C . LYS A 1 76 ? -18.567 -9.343 3.270 1.00 40.19 76 LYS A C 1
ATOM 629 O O . LYS A 1 76 ? -18.399 -10.463 3.722 1.00 40.19 76 LYS A O 1
ATOM 634 N N . VAL A 1 77 ? -18.646 -8.256 4.048 1.00 35.56 77 VAL A N 1
ATOM 635 C CA . VAL A 1 77 ? -19.081 -8.348 5.465 1.00 35.56 77 VAL A CA 1
ATOM 636 C C . VAL A 1 77 ? -19.834 -7.108 5.984 1.00 35.56 77 VAL A C 1
ATOM 638 O O . VAL A 1 77 ? -20.459 -7.201 7.028 1.00 35.56 77 VAL A O 1
ATOM 641 N N . TYR A 1 78 ? -19.890 -5.968 5.286 1.00 33.75 78 TYR A N 1
ATOM 642 C CA . TYR A 1 78 ? -20.731 -4.842 5.732 1.00 33.75 78 TYR A CA 1
ATOM 643 C C . TYR A 1 78 ? -21.334 -4.078 4.547 1.00 33.75 78 TYR A C 1
ATOM 645 O O . TYR A 1 78 ? -20.867 -3.012 4.163 1.00 33.75 78 TYR A O 1
ATOM 653 N N . GLN A 1 79 ? -22.450 -4.588 4.019 1.00 34.91 79 GLN A N 1
ATOM 654 C CA . GLN A 1 79 ? -23.490 -3.741 3.421 1.00 34.91 79 GLN A CA 1
ATOM 655 C C . GLN A 1 79 ? -24.263 -3.018 4.541 1.00 34.91 79 GLN A C 1
ATOM 657 O O . GLN A 1 79 ? -25.472 -3.161 4.683 1.00 34.91 79 GLN A O 1
ATOM 662 N N . ALA A 1 80 ? -23.557 -2.252 5.371 1.00 29.00 80 ALA A N 1
ATOM 663 C CA . ALA A 1 80 ? -24.173 -1.234 6.205 1.00 29.00 80 ALA A CA 1
ATOM 664 C C . ALA A 1 80 ? -23.571 0.097 5.771 1.00 29.00 80 ALA A C 1
ATOM 666 O O . ALA A 1 80 ? -22.437 0.412 6.118 1.00 29.00 80 ALA A O 1
ATOM 667 N N . GLN A 1 81 ? -24.375 0.834 5.005 1.00 34.12 81 GLN A N 1
ATOM 668 C CA . GLN A 1 81 ? -24.178 2.229 4.622 1.00 34.12 81 GLN A CA 1
ATOM 669 C C . GLN A 1 81 ? -23.193 2.474 3.468 1.00 34.12 81 GLN A C 1
ATOM 671 O O . GLN A 1 81 ? -22.091 2.992 3.620 1.00 34.12 81 GLN A O 1
ATOM 676 N N . PHE A 1 82 ? -23.700 2.215 2.258 1.00 41.47 82 PHE A N 1
ATOM 677 C CA . PHE A 1 82 ? -23.618 3.225 1.203 1.00 41.47 82 PHE A CA 1
ATOM 678 C C . PHE A 1 82 ? -24.262 4.517 1.727 1.00 41.47 82 PHE A C 1
ATOM 680 O O . PHE A 1 82 ? -25.476 4.684 1.666 1.00 41.47 82 PHE A O 1
ATOM 687 N N . SER A 1 83 ? -23.459 5.411 2.282 1.00 35.25 83 SER A N 1
ATOM 688 C CA . SER A 1 83 ? -23.858 6.798 2.505 1.00 35.25 83 SER A CA 1
ATOM 689 C C . SER A 1 83 ? -22.599 7.644 2.552 1.00 35.25 83 SER A C 1
ATOM 691 O O . SER A 1 83 ? -22.060 7.891 3.625 1.00 35.25 83 SER A O 1
ATOM 693 N N . ASP A 1 84 ? -22.048 7.919 1.370 1.00 34.94 84 ASP A N 1
ATOM 694 C CA . ASP A 1 84 ? -21.733 9.272 0.894 1.00 34.94 84 ASP A CA 1
ATOM 695 C C . ASP A 1 84 ? -20.904 9.167 -0.399 1.00 34.94 84 ASP A C 1
ATOM 697 O O . ASP A 1 84 ? -19.838 8.547 -0.359 1.00 34.94 84 ASP A O 1
ATOM 701 N N . PRO A 1 85 ? -21.282 9.797 -1.526 1.00 39.03 85 PRO A N 1
ATOM 702 C CA . PRO A 1 85 ? -20.361 10.002 -2.652 1.00 39.03 85 PRO A CA 1
ATOM 703 C C . PRO A 1 85 ? -19.112 10.830 -2.270 1.00 39.03 85 PRO A C 1
ATOM 705 O O . PRO A 1 85 ? -18.165 10.885 -3.045 1.00 39.03 85 PRO A O 1
ATOM 708 N N . ASN A 1 86 ? -19.069 11.393 -1.053 1.00 36.41 86 ASN A N 1
ATOM 709 C CA . ASN A 1 86 ? -17.906 12.033 -0.429 1.00 36.41 86 ASN A CA 1
ATOM 710 C C . ASN A 1 86 ? -17.116 11.133 0.550 1.00 36.41 86 ASN A C 1
ATOM 712 O O . ASN A 1 86 ? -16.289 11.633 1.319 1.00 36.41 86 ASN A O 1
ATOM 716 N N . THR A 1 87 ? -17.327 9.810 0.574 1.00 32.69 87 THR A N 1
ATOM 717 C CA . THR A 1 87 ? -16.490 8.926 1.407 1.00 32.69 87 THR A CA 1
ATOM 718 C C . THR A 1 87 ? -15.088 8.748 0.814 1.00 32.69 87 THR A C 1
ATOM 720 O O . THR A 1 87 ? -14.832 7.866 0.006 1.00 32.69 87 THR A O 1
ATOM 723 N N . ILE A 1 88 ? -14.189 9.619 1.280 1.00 47.19 88 ILE A N 1
ATOM 724 C CA . ILE A 1 88 ? -12.718 9.563 1.371 1.00 47.19 88 ILE A CA 1
ATOM 725 C C . ILE A 1 88 ? -12.134 8.160 1.104 1.00 47.19 88 ILE A C 1
ATOM 727 O O . ILE A 1 88 ? -11.873 7.396 2.034 1.00 47.19 88 ILE A O 1
ATOM 731 N N . ARG A 1 89 ? -11.951 7.801 -0.170 1.00 44.81 89 ARG A N 1
ATOM 732 C CA . ARG A 1 89 ? -11.210 6.599 -0.594 1.00 44.81 89 ARG A CA 1
ATOM 733 C C . ARG A 1 89 ? -10.406 6.754 -1.889 1.00 44.81 89 ARG A C 1
ATOM 735 O O . ARG A 1 89 ? -9.810 5.774 -2.315 1.00 44.81 89 ARG A O 1
ATOM 742 N N . ASP A 1 90 ? -10.364 7.934 -2.504 1.00 50.12 90 ASP A N 1
AT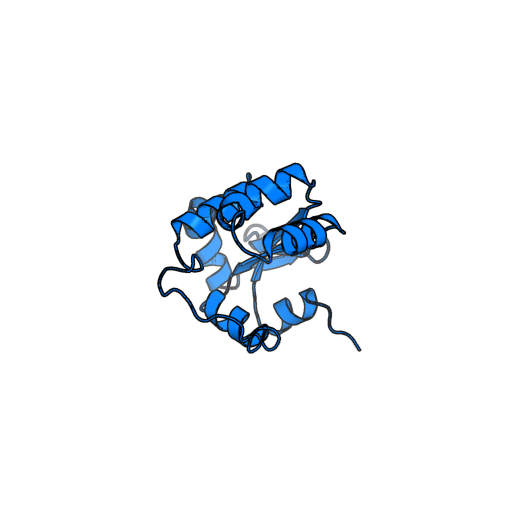OM 743 C CA . ASP A 1 90 ? -9.681 8.122 -3.794 1.00 50.12 90 ASP A CA 1
ATOM 744 C C . ASP A 1 90 ? -9.350 9.608 -4.039 1.00 50.12 90 ASP A C 1
ATOM 746 O O . ASP A 1 90 ? -9.957 10.263 -4.881 1.00 50.12 90 ASP A O 1
ATOM 750 N N . SER A 1 91 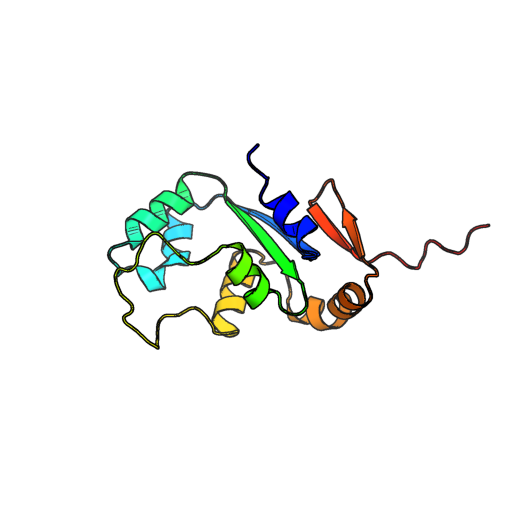? -8.389 10.176 -3.301 1.00 53.59 91 SER A N 1
ATOM 751 C CA . SER A 1 91 ? -7.680 11.364 -3.797 1.00 53.59 91 SER A CA 1
ATOM 752 C C . SER A 1 91 ? -6.166 11.138 -3.754 1.00 53.59 91 SER A C 1
ATOM 754 O O . SER A 1 91 ? -5.665 10.575 -2.771 1.00 53.59 91 SER A O 1
ATOM 756 N N . PRO A 1 92 ? -5.422 11.551 -4.799 1.00 58.88 92 PRO A N 1
ATOM 757 C CA . PRO A 1 92 ? -3.961 11.492 -4.808 1.00 58.88 92 PRO A CA 1
ATOM 758 C C . PRO A 1 92 ? -3.335 12.153 -3.574 1.00 58.88 92 PRO A C 1
ATOM 760 O O . PRO A 1 92 ? -2.334 11.668 -3.053 1.00 58.88 92 PRO A O 1
ATOM 763 N N . GLU A 1 93 ? -3.955 13.216 -3.057 1.00 59.12 93 GLU A N 1
ATOM 764 C CA . GLU A 1 93 ? -3.482 13.958 -1.888 1.00 59.12 93 GLU A CA 1
ATOM 765 C C . GLU A 1 93 ? -3.585 13.145 -0.592 1.00 59.12 93 GLU A C 1
ATOM 767 O O . GLU A 1 93 ? -2.669 13.175 0.232 1.00 59.12 93 GLU A O 1
ATOM 772 N N . SER A 1 94 ? -4.675 12.400 -0.384 1.00 58.59 94 SER A N 1
ATOM 773 C CA . SER A 1 94 ? -4.801 11.534 0.794 1.00 58.59 94 SER A CA 1
ATOM 774 C C . SER A 1 94 ? -3.872 10.328 0.697 1.00 58.59 94 SER A C 1
ATOM 776 O O . SER A 1 94 ? -3.193 10.022 1.676 1.00 58.59 94 SER A O 1
ATOM 778 N N . ALA A 1 95 ? -3.736 9.730 -0.491 1.00 60.91 95 ALA A N 1
ATOM 779 C CA . ALA A 1 95 ? -2.768 8.659 -0.721 1.00 60.91 95 ALA A CA 1
ATOM 780 C C . ALA A 1 95 ? -1.329 9.128 -0.439 1.00 60.91 95 ALA A C 1
ATOM 782 O O . ALA A 1 95 ? -0.582 8.440 0.252 1.00 60.91 95 ALA A O 1
ATOM 783 N N . ALA A 1 96 ? -0.951 10.328 -0.892 1.00 64.44 96 ALA A N 1
ATOM 784 C CA . ALA A 1 96 ? 0.368 10.900 -0.631 1.00 64.44 96 ALA A CA 1
ATOM 785 C C . ALA A 1 96 ? 0.626 11.135 0.869 1.00 64.44 96 ALA A C 1
ATOM 787 O O . ALA A 1 96 ? 1.712 10.822 1.358 1.00 64.44 96 ALA A O 1
ATOM 788 N N . ARG A 1 97 ? -0.366 11.636 1.620 1.00 65.06 97 ARG A N 1
ATOM 789 C CA . ARG A 1 97 ? -0.247 11.828 3.079 1.00 65.06 97 ARG A CA 1
ATOM 790 C C . ARG A 1 97 ? -0.098 10.505 3.825 1.00 65.06 97 ARG A C 1
ATOM 792 O O . ARG A 1 97 ? 0.752 10.400 4.703 1.00 65.06 97 ARG A O 1
ATOM 799 N N . GLU A 1 98 ? -0.892 9.500 3.471 1.00 66.88 98 GLU A N 1
ATOM 800 C CA . GLU A 1 98 ? -0.807 8.167 4.076 1.00 66.88 98 GLU A CA 1
ATOM 801 C C . GLU A 1 98 ? 0.532 7.491 3.760 1.00 66.88 98 GLU A C 1
ATOM 803 O O . GLU A 1 98 ? 1.172 6.949 4.661 1.00 66.88 98 GLU A O 1
ATOM 808 N N . ILE A 1 99 ? 1.005 7.586 2.513 1.00 67.88 99 ILE A N 1
ATOM 809 C CA . ILE A 1 99 ? 2.324 7.085 2.113 1.00 67.88 99 ILE A CA 1
ATOM 810 C C . ILE A 1 99 ? 3.426 7.790 2.906 1.00 67.88 99 ILE A C 1
ATOM 812 O O . ILE A 1 99 ? 4.286 7.107 3.446 1.00 67.88 99 ILE A O 1
ATOM 816 N N . ALA A 1 100 ? 3.381 9.116 3.059 1.00 67.50 100 ALA A N 1
ATOM 817 C CA . ALA A 1 100 ? 4.375 9.853 3.843 1.00 67.50 100 ALA A CA 1
ATOM 818 C C . ALA A 1 100 ? 4.357 9.480 5.339 1.00 67.50 100 ALA A C 1
ATOM 820 O O . ALA A 1 100 ? 5.402 9.461 5.987 1.00 67.50 100 ALA A O 1
ATOM 821 N N . LEU A 1 101 ? 3.187 9.154 5.896 1.00 66.06 101 LEU A N 1
ATOM 822 C CA . LEU A 1 101 ? 3.056 8.704 7.286 1.00 66.06 101 LEU A CA 1
ATOM 823 C C . LEU A 1 101 ? 3.603 7.285 7.498 1.00 66.06 101 LEU A C 1
ATOM 825 O O . LEU A 1 101 ? 4.207 7.010 8.534 1.00 66.06 101 LEU A O 1
ATOM 829 N N . LEU A 1 102 ? 3.380 6.382 6.542 1.00 68.69 102 LEU A N 1
ATOM 830 C CA . LEU A 1 102 ? 3.760 4.966 6.646 1.00 68.69 102 LEU A CA 1
ATOM 831 C C . LEU A 1 102 ? 5.184 4.697 6.135 1.00 68.69 102 LEU A C 1
ATOM 833 O O . LEU A 1 102 ? 5.863 3.790 6.616 1.00 68.69 102 LEU A O 1
ATOM 837 N N . PHE A 1 103 ? 5.644 5.509 5.188 1.00 71.38 103 PHE A N 1
ATOM 838 C CA . PHE A 1 103 ? 6.945 5.448 4.537 1.00 71.38 103 PHE A CA 1
ATOM 839 C C . PHE A 1 103 ? 7.539 6.861 4.436 1.00 71.38 103 PHE A C 1
ATOM 841 O O . PHE A 1 103 ? 7.633 7.423 3.346 1.00 71.38 103 PHE A O 1
ATOM 848 N N . PRO A 1 104 ? 7.998 7.446 5.554 1.00 70.81 104 PRO A N 1
ATOM 849 C CA . PRO A 1 104 ? 8.544 8.807 5.566 1.00 70.81 104 PRO A CA 1
ATOM 850 C C . PRO A 1 104 ? 9.799 8.974 4.697 1.00 70.81 104 PRO A C 1
ATOM 852 O O . PRO A 1 104 ? 10.181 10.092 4.371 1.00 70.81 104 PRO A O 1
ATOM 855 N N . THR A 1 105 ? 10.453 7.871 4.326 1.00 72.56 105 THR A N 1
ATOM 856 C CA . THR A 1 105 ? 11.622 7.855 3.439 1.00 72.56 105 THR A CA 1
ATOM 857 C C . THR A 1 105 ? 11.277 7.571 1.976 1.00 72.56 105 THR A C 1
ATOM 859 O O . THR A 1 105 ? 12.182 7.573 1.143 1.00 72.56 105 THR A O 1
ATOM 862 N N . PHE A 1 106 ? 10.010 7.298 1.649 1.00 76.88 106 PHE A N 1
ATOM 863 C CA . PHE A 1 106 ? 9.589 6.994 0.286 1.00 76.88 106 PHE A CA 1
ATOM 864 C C . PHE A 1 106 ? 9.103 8.250 -0.429 1.00 76.88 106 PHE A C 1
ATOM 866 O O . PHE A 1 106 ? 8.108 8.861 -0.043 1.00 76.88 106 PHE A O 1
ATOM 873 N N . ASP A 1 107 ? 9.790 8.596 -1.513 1.00 75.75 107 ASP A N 1
ATOM 874 C CA . ASP A 1 107 ? 9.410 9.696 -2.387 1.00 75.75 107 ASP A CA 1
ATOM 875 C C . ASP A 1 107 ? 8.769 9.143 -3.667 1.00 75.75 107 ASP A C 1
ATOM 877 O O . ASP A 1 107 ? 9.431 8.543 -4.522 1.00 75.75 107 ASP A O 1
ATOM 881 N N . LEU A 1 108 ? 7.455 9.350 -3.790 1.00 75.25 108 LEU A N 1
ATOM 882 C CA . LEU A 1 108 ? 6.671 8.882 -4.931 1.00 75.25 108 LEU A CA 1
ATOM 883 C C . LEU A 1 108 ? 7.114 9.532 -6.250 1.00 75.25 108 LEU A C 1
ATOM 885 O O . LEU A 1 108 ? 7.072 8.884 -7.296 1.00 75.25 108 LEU A O 1
ATOM 889 N N . HIS A 1 109 ? 7.539 10.796 -6.221 1.00 77.06 109 HIS A N 1
ATOM 890 C CA . HIS A 1 109 ? 7.953 11.523 -7.416 1.00 77.06 109 HIS A CA 1
ATOM 891 C C . HIS A 1 109 ? 9.295 10.997 -7.931 1.00 77.06 109 HIS A C 1
ATOM 893 O O . HIS A 1 109 ? 9.422 10.689 -9.118 1.00 77.06 109 HIS A O 1
ATOM 899 N N . VAL A 1 110 ? 10.271 10.807 -7.039 1.00 80.75 110 VAL A N 1
ATOM 900 C CA . VAL A 1 110 ? 11.562 10.187 -7.382 1.00 80.75 110 VAL A CA 1
ATOM 901 C C . VAL A 1 110 ? 11.353 8.770 -7.912 1.00 80.75 110 VAL A C 1
ATOM 903 O O . VAL A 1 110 ? 11.936 8.395 -8.931 1.00 80.75 110 VAL A O 1
ATOM 906 N N . TRP A 1 111 ? 10.493 7.984 -7.262 1.00 82.12 111 TRP A N 1
ATOM 907 C CA . TRP A 1 111 ? 10.192 6.634 -7.726 1.00 82.12 111 TRP A CA 1
ATOM 908 C C . TRP A 1 111 ? 9.580 6.641 -9.135 1.00 82.12 111 TRP A C 1
ATOM 910 O O . TRP A 1 111 ? 10.070 5.931 -10.014 1.00 82.12 111 TRP A O 1
ATOM 920 N N . SER A 1 112 ? 8.576 7.488 -9.371 1.00 77.88 112 SER A N 1
ATOM 921 C CA . SER A 1 112 ? 7.891 7.615 -10.664 1.00 77.88 112 SER A CA 1
ATOM 922 C C . SER A 1 112 ? 8.833 8.040 -11.796 1.00 77.88 112 SER A C 1
ATOM 924 O O . SER A 1 112 ? 8.769 7.505 -12.897 1.00 77.88 112 SER A O 1
ATOM 926 N N . GLN A 1 113 ? 9.759 8.965 -11.534 1.00 78.62 113 GLN A N 1
ATOM 927 C CA . GLN A 1 113 ? 10.660 9.469 -12.572 1.00 78.62 113 GLN A CA 1
ATOM 928 C C . GLN A 1 113 ? 11.811 8.518 -12.911 1.00 78.62 113 GLN A C 1
ATOM 930 O O . GLN A 1 113 ? 12.171 8.392 -14.080 1.00 78.62 113 GLN A O 1
ATOM 935 N N . TYR A 1 114 ? 12.413 7.876 -11.907 1.00 81.62 114 TYR A N 1
ATOM 936 C CA . TYR A 1 114 ? 13.692 7.178 -12.091 1.00 81.62 114 TYR A CA 1
ATOM 937 C C . TYR A 1 114 ? 13.588 5.658 -11.995 1.00 81.62 114 TYR A C 1
ATOM 939 O O . TYR A 1 114 ? 14.423 4.953 -12.561 1.00 81.62 114 TYR A O 1
ATOM 947 N N . GLN A 1 115 ? 12.597 5.136 -11.272 1.00 81.00 115 GLN A N 1
ATOM 948 C CA . GLN A 1 115 ? 12.497 3.704 -10.992 1.00 81.00 115 GLN A CA 1
ATOM 949 C C . GLN A 1 115 ? 11.355 3.059 -11.772 1.00 81.00 115 GLN A C 1
ATOM 951 O O . GLN A 1 115 ? 11.571 2.024 -12.396 1.00 81.00 115 GLN A O 1
ATOM 956 N N . GLU A 1 116 ? 10.179 3.684 -11.807 1.00 83.56 116 GLU A N 1
ATOM 957 C CA . GLU A 1 116 ? 8.973 3.165 -12.467 1.00 83.56 116 GLU A CA 1
ATOM 958 C C . GLU A 1 116 ? 9.194 2.679 -13.914 1.00 83.56 116 GLU A C 1
ATOM 960 O O . GLU A 1 116 ? 8.763 1.558 -14.210 1.00 83.56 116 GLU A O 1
ATOM 965 N N . PRO A 1 117 ? 9.965 3.378 -14.779 1.00 84.69 117 PRO A N 1
ATOM 966 C CA . PRO A 1 117 ? 10.239 2.887 -16.131 1.00 84.69 117 PRO A CA 1
ATOM 967 C C . PRO A 1 117 ? 10.960 1.532 -16.147 1.00 84.69 117 PRO A C 1
ATOM 969 O O . PRO A 1 117 ? 10.666 0.666 -16.967 1.00 84.69 117 PRO A O 1
ATOM 972 N N . SER A 1 118 ? 11.867 1.299 -15.195 1.00 84.44 118 SER A N 1
ATOM 973 C CA . SER A 1 118 ? 12.588 0.026 -15.081 1.00 84.44 118 SER A CA 1
ATOM 974 C C . SER A 1 118 ? 11.689 -1.109 -14.581 1.00 84.44 118 SER A C 1
ATOM 976 O O . SER A 1 118 ? 11.887 -2.262 -14.966 1.00 84.44 118 SER A O 1
ATOM 978 N N . PHE A 1 119 ? 10.682 -0.796 -13.758 1.00 84.56 119 PHE A N 1
ATOM 979 C CA . PHE A 1 119 ? 9.653 -1.754 -13.343 1.00 84.56 119 PHE A CA 1
ATOM 980 C C . PHE A 1 119 ? 8.741 -2.131 -14.519 1.00 84.56 119 PHE A C 1
ATOM 982 O O . PHE A 1 119 ? 8.409 -3.308 -14.674 1.00 84.56 119 PHE A O 1
ATOM 989 N N . ARG A 1 120 ? 8.380 -1.168 -15.382 1.00 83.25 120 ARG A N 1
ATOM 990 C CA . ARG A 1 120 ? 7.635 -1.447 -16.625 1.00 83.25 120 ARG A CA 1
ATOM 991 C C . ARG A 1 120 ? 8.420 -2.338 -17.580 1.00 83.25 120 ARG A C 1
ATOM 993 O O . ARG A 1 120 ? 7.864 -3.297 -18.105 1.00 83.25 120 ARG A O 1
ATOM 1000 N N . ASP A 1 121 ? 9.710 -2.062 -17.743 1.00 84.25 121 ASP A N 1
ATOM 1001 C CA . ASP A 1 121 ? 10.617 -2.839 -18.596 1.00 84.25 121 ASP A CA 1
ATOM 1002 C C . ASP A 1 121 ? 10.961 -4.229 -18.022 1.00 84.25 121 ASP A C 1
ATOM 1004 O O . ASP A 1 121 ? 11.685 -4.997 -18.657 1.00 84.25 121 ASP A O 1
ATOM 1008 N N . GLY A 1 122 ? 10.504 -4.557 -16.807 1.00 82.12 122 GLY A N 1
ATOM 1009 C CA . GLY A 1 122 ? 10.822 -5.820 -16.135 1.00 82.12 122 GLY A CA 1
ATOM 1010 C C . GLY A 1 122 ? 12.290 -5.951 -15.717 1.00 82.12 122 GLY A C 1
ATOM 1011 O O . GLY A 1 122 ? 12.749 -7.052 -15.419 1.00 82.12 122 GLY A O 1
ATOM 1012 N N . LYS A 1 123 ? 13.042 -4.845 -15.659 1.00 87.44 123 LYS A N 1
ATOM 1013 C CA . LYS A 1 123 ? 14.456 -4.801 -15.242 1.00 87.44 123 LYS A CA 1
ATOM 1014 C C . LYS A 1 123 ? 14.588 -4.786 -13.717 1.00 87.44 123 LYS A C 1
ATOM 1016 O O . LYS A 1 123 ? 15.331 -3.986 -13.148 1.00 87.44 123 LYS A O 1
ATOM 1021 N N . VAL A 1 124 ? 13.830 -5.647 -13.048 1.00 88.88 124 VAL A N 1
ATOM 1022 C CA . VAL A 1 124 ? 13.751 -5.715 -11.589 1.00 88.88 124 VAL A CA 1
ATOM 1023 C C . VAL A 1 124 ? 13.849 -7.151 -11.099 1.00 88.88 124 VAL A C 1
ATOM 1025 O O . VAL A 1 124 ? 13.344 -8.071 -11.734 1.00 88.88 124 VAL A O 1
ATOM 1028 N N . GLU A 1 125 ? 14.471 -7.340 -9.941 1.00 90.25 125 GLU A N 1
ATOM 1029 C CA . GLU A 1 125 ? 14.605 -8.638 -9.283 1.00 90.25 125 GLU A CA 1
ATOM 1030 C C . GLU A 1 125 ? 14.030 -8.584 -7.867 1.00 90.25 125 GLU A C 1
ATOM 1032 O O . GLU A 1 125 ? 14.294 -7.652 -7.101 1.00 90.25 125 GLU A O 1
ATOM 1037 N N . LEU A 1 126 ? 13.238 -9.596 -7.502 1.00 87.69 126 LEU A N 1
ATOM 1038 C CA . LEU A 1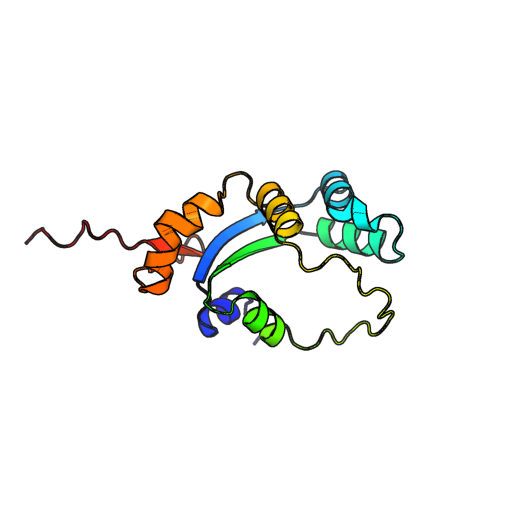 126 ? 12.716 -9.741 -6.148 1.00 87.69 126 LEU A CA 1
ATOM 1039 C C . LEU A 1 126 ? 13.832 -10.180 -5.194 1.00 87.69 126 LEU A C 1
ATOM 1041 O O . LEU A 1 126 ? 14.307 -11.313 -5.236 1.00 87.69 126 LEU A O 1
ATOM 1045 N N . CYS A 1 127 ? 14.173 -9.322 -4.239 1.00 86.94 127 CYS A N 1
ATOM 1046 C CA . CYS A 1 127 ? 15.026 -9.701 -3.124 1.00 86.94 127 CYS A CA 1
ATOM 1047 C C . CYS A 1 127 ? 14.199 -10.472 -2.083 1.00 86.94 127 CYS A C 1
ATOM 1049 O O . CYS A 1 127 ? 13.413 -9.875 -1.345 1.00 86.94 127 CYS A O 1
ATOM 1051 N N . LEU A 1 128 ? 14.383 -11.794 -2.005 1.00 81.56 128 LEU A N 1
ATOM 1052 C CA . LEU A 1 128 ? 13.615 -12.675 -1.111 1.00 81.56 128 LEU A CA 1
ATOM 1053 C C . LEU A 1 128 ? 13.794 -12.335 0.377 1.00 81.56 128 LEU A C 1
ATOM 1055 O O . LEU A 1 128 ? 12.843 -12.442 1.146 1.00 81.56 128 LEU A O 1
ATOM 1059 N N . ASN A 1 129 ? 14.980 -11.870 0.782 1.00 80.94 129 ASN A N 1
ATOM 1060 C CA . ASN A 1 129 ? 15.264 -11.505 2.173 1.00 80.94 129 ASN A CA 1
ATOM 1061 C C . ASN A 1 129 ? 14.462 -10.287 2.646 1.00 80.94 129 ASN A C 1
ATOM 1063 O O . ASN A 1 129 ? 14.050 -10.240 3.801 1.00 80.94 129 ASN A O 1
ATOM 1067 N N . THR A 1 130 ? 14.256 -9.299 1.772 1.00 82.69 130 THR A N 1
ATOM 1068 C CA . THR A 1 130 ? 13.559 -8.049 2.121 1.00 82.69 130 THR A CA 1
ATOM 1069 C C . THR A 1 130 ? 12.144 -7.977 1.562 1.00 82.69 130 THR A C 1
ATOM 1071 O O . THR A 1 130 ? 11.412 -7.054 1.900 1.00 82.69 130 THR A O 1
ATOM 1074 N N . PHE A 1 131 ? 11.756 -8.927 0.708 1.00 87.62 131 PHE A N 1
ATOM 1075 C CA . PHE A 1 131 ? 10.488 -8.942 -0.016 1.00 87.62 131 PHE A CA 1
ATOM 1076 C C . PHE A 1 131 ? 10.221 -7.621 -0.761 1.00 87.62 131 PHE A C 1
ATOM 1078 O O . PHE A 1 131 ? 9.180 -6.987 -0.606 1.00 87.62 131 PHE A O 1
ATOM 1085 N N . VAL A 1 132 ? 11.218 -7.175 -1.529 1.00 88.69 132 VAL A N 1
ATOM 1086 C CA . VAL A 1 132 ? 11.188 -5.932 -2.316 1.00 88.69 132 VAL A CA 1
ATOM 1087 C C . VAL A 1 132 ? 11.859 -6.181 -3.663 1.00 88.69 132 VAL A C 1
ATOM 1089 O O . VAL A 1 132 ? 12.911 -6.818 -3.714 1.00 88.69 132 VAL A O 1
ATOM 1092 N N . HIS A 1 133 ? 11.260 -5.675 -4.736 1.00 89.75 133 HIS A N 1
ATOM 1093 C CA . HIS A 1 133 ? 11.842 -5.652 -6.070 1.00 89.75 133 HIS A CA 1
ATOM 1094 C C . HIS A 1 133 ? 12.853 -4.514 -6.171 1.00 89.75 133 HIS A C 1
ATOM 1096 O O . HIS A 1 133 ? 12.535 -3.358 -5.896 1.00 89.75 133 HIS A O 1
ATOM 1102 N N . LYS A 1 134 ? 14.079 -4.854 -6.554 1.00 87.25 134 LYS A N 1
ATOM 1103 C CA . LYS A 1 134 ? 15.177 -3.908 -6.751 1.00 87.25 134 LYS A CA 1
ATOM 1104 C C . LYS A 1 134 ? 15.509 -3.823 -8.230 1.00 87.25 134 LYS A C 1
ATOM 1106 O O . LYS A 1 134 ? 15.343 -4.802 -8.953 1.00 87.25 134 LYS A O 1
ATOM 1111 N N . LEU A 1 135 ? 15.982 -2.660 -8.663 1.00 86.06 135 LEU A N 1
ATOM 1112 C CA . LEU A 1 135 ? 16.469 -2.486 -10.026 1.00 86.06 135 LEU A CA 1
ATOM 1113 C C . LEU A 1 135 ? 17.657 -3.421 -10.268 1.00 86.06 135 LEU A C 1
ATOM 1115 O O . LEU A 1 135 ? 18.537 -3.547 -9.414 1.00 86.06 135 LEU A O 1
ATOM 1119 N N . LEU A 1 136 ? 17.670 -4.076 -11.425 1.00 82.25 136 LEU A N 1
ATOM 1120 C CA . LEU A 1 136 ? 18.827 -4.832 -11.877 1.00 82.25 136 LEU A CA 1
ATOM 1121 C C . LEU A 1 136 ? 19.942 -3.840 -12.219 1.00 82.25 136 LEU A C 1
ATOM 1123 O O . LEU A 1 136 ? 19.806 -3.043 -13.146 1.00 82.25 136 LEU A O 1
ATOM 1127 N N . ASP A 1 137 ? 21.047 -3.887 -11.477 1.00 63.00 137 ASP A N 1
ATOM 1128 C CA . ASP A 1 137 ? 22.240 -3.116 -11.820 1.00 63.00 137 ASP A CA 1
ATOM 1129 C C . ASP A 1 137 ? 22.798 -3.623 -13.156 1.00 63.00 137 ASP A C 1
ATOM 1131 O O . ASP A 1 137 ? 23.411 -4.692 -13.241 1.00 63.00 137 ASP A O 1
ATOM 1135 N N . THR A 1 138 ? 22.646 -2.825 -14.213 1.00 54.84 138 THR A N 1
ATOM 1136 C CA . THR A 1 138 ? 23.216 -3.095 -15.545 1.00 54.84 138 THR A CA 1
ATOM 1137 C C . THR A 1 138 ? 24.758 -3.142 -15.542 1.00 54.84 138 THR A C 1
ATOM 1139 O O . THR A 1 138 ? 25.376 -3.448 -16.558 1.00 54.84 138 THR A O 1
ATOM 1142 N N . ALA A 1 139 ? 25.411 -2.867 -14.406 1.00 47.94 139 ALA A N 1
ATOM 1143 C CA . ALA A 1 139 ? 26.866 -2.803 -14.256 1.00 47.94 139 ALA A CA 1
ATOM 1144 C C . ALA A 1 139 ? 27.574 -4.168 -14.099 1.00 47.94 139 ALA A C 1
ATOM 1146 O O . ALA A 1 139 ? 28.798 -4.202 -13.975 1.00 47.94 139 ALA A O 1
ATOM 1147 N N . ARG A 1 140 ? 26.857 -5.303 -14.106 1.00 46.16 140 ARG A N 1
ATOM 1148 C CA . ARG A 1 140 ? 27.470 -6.642 -13.946 1.00 46.16 140 ARG A CA 1
ATOM 1149 C C . ARG A 1 140 ? 27.793 -7.399 -15.238 1.00 46.16 140 ARG A C 1
ATOM 1151 O O . ARG A 1 140 ? 28.303 -8.512 -15.154 1.00 46.16 140 ARG A O 1
ATOM 1158 N N . THR A 1 141 ? 27.609 -6.792 -16.409 1.00 42.03 141 THR A N 1
ATOM 1159 C CA . THR A 1 141 ? 27.872 -7.451 -17.704 1.00 42.03 141 THR A CA 1
ATOM 1160 C C . THR A 1 141 ? 29.112 -6.908 -18.416 1.00 42.03 141 THR A C 1
ATOM 1162 O O . THR A 1 141 ? 29.063 -6.712 -19.615 1.00 42.03 141 THR A O 1
ATOM 1165 N N . ILE A 1 142 ? 30.233 -6.656 -17.728 1.00 46.16 142 ILE A N 1
ATOM 1166 C CA . ILE A 1 142 ? 31.568 -6.642 -18.369 1.00 46.16 142 ILE A CA 1
ATOM 1167 C C . ILE A 1 142 ? 32.619 -7.072 -17.335 1.00 46.16 142 ILE A C 1
ATOM 1169 O O . ILE A 1 142 ? 33.242 -6.243 -16.679 1.00 46.16 142 ILE A O 1
ATOM 1173 N N . LYS A 1 143 ? 32.802 -8.381 -17.157 1.00 40.34 143 LYS A N 1
ATOM 1174 C CA . LYS A 1 143 ? 34.071 -8.980 -16.714 1.00 40.34 143 LYS A CA 1
ATOM 1175 C C . LYS A 1 143 ? 34.081 -10.446 -17.150 1.00 40.34 143 LYS A C 1
ATOM 1177 O O . LYS A 1 143 ? 33.711 -11.327 -16.382 1.00 40.34 143 LYS A O 1
ATOM 1182 N N . ASN A 1 144 ? 34.454 -10.654 -18.407 1.00 36.50 144 ASN A N 1
ATOM 1183 C CA . ASN A 1 144 ? 35.150 -11.841 -18.894 1.00 36.50 144 ASN A CA 1
ATOM 1184 C C . ASN A 1 144 ? 36.303 -11.347 -19.761 1.00 36.50 144 ASN A C 1
ATOM 1186 O O . ASN A 1 144 ? 36.058 -10.386 -20.526 1.00 36.50 144 ASN A O 1
#

Solvent-accessible surface area (backbone atoms only — not comparable to full-atom values): 9032 Å² total; per-residue (Å²): 131,86,78,53,69,69,55,53,40,54,77,69,65,42,42,33,66,40,60,51,75,46,68,42,46,71,65,58,35,45,62,74,44,46,94,38,64,90,44,94,58,34,68,60,50,39,52,58,53,42,72,44,74,44,80,46,72,45,72,45,44,96,57,41,70,63,54,50,51,59,72,71,43,79,77,85,85,63,97,71,74,95,78,55,103,78,65,90,79,87,49,74,68,59,53,50,52,51,44,41,72,78,34,73,86,62,54,68,65,61,38,56,74,72,43,45,63,39,58,74,70,60,44,50,44,74,38,78,92,69,57,25,42,40,76,59,72,80,81,75,82,81,86,129

Nearest PDB structures (foldseek):
  2hur-assembly1_A  TM=7.774E-01  e=6.478E-05  Escherichia coli
  5c7p-assembly1_C-2  TM=6.728E-01  e=1.280E-04  Leishmania major
  2az3-assembly2_E  TM=7.125E-01  e=3.905E-04  Halobacterium salinarum
  4fkx-assembly1_A  TM=6.828E-01  e=3.670E-04  Trypanosoma brucei brucei TREU927
  2hvd-assembly1_C-2  TM=6.893E-01  e=1.052E-03  Homo sapiens

Radius of gyration: 18.08 Å; Cα contacts (8 Å, |Δi|>4): 113; chains: 1; bounding box: 59×38×39 Å